Protein AF-A0A158B2H5-F1 (afdb_monomer_lite)

Structure (mmCIF, N/CA/C/O backbone):
data_AF-A0A158B2H5-F1
#
_entry.id   AF-A0A158B2H5-F1
#
loop_
_atom_site.group_PDB
_atom_site.id
_atom_site.type_symbol
_atom_site.label_atom_id
_atom_site.label_alt_id
_atom_site.label_comp_id
_atom_site.label_asym_id
_atom_site.label_entity_id
_atom_site.label_seq_id
_atom_site.pdbx_PDB_ins_code
_atom_site.Cartn_x
_atom_site.Cartn_y
_atom_site.Cartn_z
_atom_site.occupancy
_atom_site.B_iso_or_equiv
_atom_site.auth_seq_id
_atom_site.auth_comp_id
_atom_site.auth_asym_id
_atom_site.auth_atom_id
_atom_site.pdbx_PDB_model_num
ATOM 1 N N . MET A 1 1 ? -3.616 9.353 -4.720 1.00 49.38 1 MET A N 1
ATOM 2 C CA . MET A 1 1 ? -3.051 8.088 -5.243 1.00 49.38 1 MET A CA 1
ATOM 3 C C . MET A 1 1 ? -3.270 6.898 -4.302 1.00 49.38 1 MET A C 1
ATOM 5 O O . MET A 1 1 ? -3.459 5.815 -4.822 1.00 49.38 1 MET A O 1
ATOM 9 N N . LEU A 1 2 ? -3.367 7.074 -2.972 1.00 50.72 2 LEU A N 1
ATOM 10 C CA . LEU A 1 2 ? -3.821 6.015 -2.035 1.00 50.72 2 LEU A CA 1
ATOM 11 C C . LEU A 1 2 ? -5.229 6.236 -1.451 1.00 50.72 2 LEU A C 1
ATOM 13 O O . LEU A 1 2 ? -5.888 5.281 -1.073 1.00 50.72 2 LEU A O 1
ATOM 17 N N . MET A 1 3 ? -5.760 7.462 -1.521 1.00 44.81 3 MET A N 1
ATOM 18 C CA 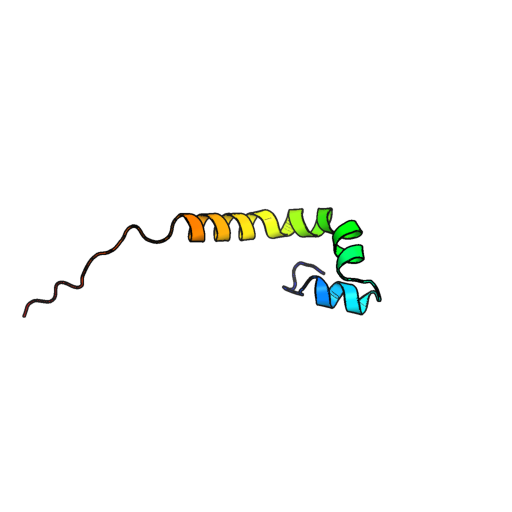. MET A 1 3 ? -7.150 7.788 -1.144 1.00 44.81 3 MET A CA 1
ATOM 19 C C . MET A 1 3 ? -8.232 7.221 -2.091 1.00 44.81 3 MET A C 1
ATOM 21 O O . MET A 1 3 ? -9.400 7.556 -1.952 1.00 44.81 3 MET A O 1
ATOM 25 N N . ALA A 1 4 ? -7.860 6.416 -3.092 1.00 52.44 4 ALA A N 1
ATOM 26 C CA . ALA A 1 4 ? -8.778 5.905 -4.118 1.00 52.44 4 ALA A CA 1
ATOM 27 C C . ALA A 1 4 ? -9.035 4.388 -4.018 1.00 52.44 4 ALA A C 1
ATOM 29 O O . ALA A 1 4 ? -9.634 3.825 -4.928 1.00 52.44 4 ALA A O 1
ATOM 30 N N . GLY A 1 5 ? -8.536 3.708 -2.975 1.00 58.41 5 GLY A N 1
ATOM 31 C CA . GLY A 1 5 ? -8.656 2.247 -2.860 1.00 58.41 5 GLY A CA 1
ATOM 32 C C . GLY A 1 5 ? -7.906 1.474 -3.955 1.00 58.41 5 GLY A C 1
ATOM 33 O O . GLY A 1 5 ? -8.205 0.312 -4.217 1.00 58.41 5 GLY A O 1
ATOM 34 N N . MET A 1 6 ? -6.945 2.111 -4.633 1.00 66.88 6 MET A N 1
ATOM 35 C CA . MET A 1 6 ? -6.123 1.429 -5.632 1.00 66.88 6 MET A CA 1
ATOM 36 C C . MET A 1 6 ? -5.119 0.508 -4.948 1.00 66.88 6 MET A C 1
ATOM 38 O O . MET A 1 6 ? -4.382 0.925 -4.055 1.00 66.88 6 MET A O 1
ATOM 42 N N . THR A 1 7 ? -5.052 -0.738 -5.413 1.00 75.06 7 THR A N 1
ATOM 43 C CA . THR A 1 7 ? -4.111 -1.720 -4.880 1.00 75.06 7 THR A CA 1
ATOM 44 C C . THR A 1 7 ? -2.664 -1.290 -5.172 1.00 75.06 7 THR A C 1
ATOM 46 O O . THR A 1 7 ? -2.357 -0.879 -6.297 1.00 75.06 7 THR A O 1
ATOM 49 N N . PRO A 1 8 ? -1.729 -1.420 -4.209 1.00 74.00 8 PRO A N 1
ATOM 50 C CA . PRO A 1 8 ? -0.315 -1.075 -4.407 1.00 74.00 8 PRO A CA 1
ATOM 51 C C . PRO A 1 8 ? 0.317 -1.756 -5.629 1.00 74.00 8 PRO A C 1
ATOM 53 O O . PRO A 1 8 ? 1.165 -1.178 -6.306 1.00 74.00 8 PRO A O 1
ATOM 56 N N . ALA A 1 9 ? -0.146 -2.964 -5.963 1.00 78.38 9 ALA A N 1
ATOM 57 C CA . ALA A 1 9 ? 0.286 -3.696 -7.147 1.00 78.38 9 ALA A CA 1
ATOM 58 C C . ALA A 1 9 ? -0.137 -3.023 -8.465 1.00 78.38 9 ALA A C 1
ATOM 60 O O . ALA A 1 9 ? 0.632 -3.029 -9.425 1.00 78.38 9 ALA A O 1
ATOM 61 N N . PHE A 1 10 ? -1.326 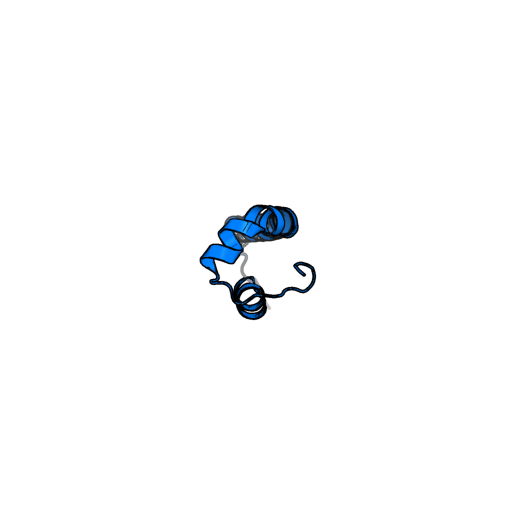-2.415 -8.527 1.00 79.56 10 PHE A N 1
ATOM 62 C CA . PHE A 1 10 ? -1.765 -1.652 -9.695 1.00 79.56 10 PHE A CA 1
ATOM 63 C C . PHE A 1 10 ? -0.906 -0.396 -9.881 1.00 79.56 10 PHE A C 1
ATOM 65 O O . PHE A 1 10 ? -0.392 -0.156 -10.971 1.00 79.56 10 PHE A O 1
ATOM 72 N N . CYS A 1 11 ? -0.660 0.345 -8.799 1.00 80.19 11 CYS A N 1
ATOM 73 C CA . CYS A 1 11 ? 0.196 1.532 -8.818 1.00 80.19 11 CYS A CA 1
ATOM 74 C C . CYS A 1 11 ? 1.632 1.206 -9.259 1.00 80.19 11 CYS A C 1
ATOM 76 O O . CYS A 1 11 ? 2.191 1.916 -10.094 1.00 80.19 11 CYS A O 1
ATOM 78 N N . ALA A 1 12 ? 2.203 0.101 -8.768 1.00 84.81 12 ALA A N 1
ATOM 79 C CA . ALA A 1 12 ? 3.527 -0.363 -9.179 1.00 84.81 12 ALA A CA 1
ATOM 80 C C . ALA A 1 12 ? 3.600 -0.623 -10.694 1.00 84.81 12 ALA A C 1
ATOM 82 O O . ALA A 1 12 ? 4.523 -0.155 -11.361 1.00 84.81 12 ALA A O 1
ATOM 83 N N . ARG A 1 13 ? 2.579 -1.288 -11.257 1.00 83.38 13 ARG A N 1
ATOM 84 C CA . ARG A 1 13 ? 2.495 -1.574 -12.700 1.00 83.38 13 ARG A CA 1
ATOM 85 C C . ARG A 1 13 ? 2.389 -0.304 -13.541 1.00 83.38 13 ARG A C 1
ATOM 87 O O . ARG A 1 13 ? 3.041 -0.232 -14.577 1.00 83.38 13 ARG A O 1
ATOM 94 N N . GLN A 1 14 ? 1.648 0.707 -13.087 1.00 85.12 14 GLN A N 1
ATOM 95 C CA . GLN A 1 14 ? 1.532 1.975 -13.818 1.00 85.12 14 GLN A CA 1
ATOM 96 C C . GLN A 1 14 ? 2.813 2.809 -13.797 1.00 85.12 14 GLN A C 1
ATOM 98 O O . GLN A 1 14 ? 3.058 3.569 -14.729 1.00 85.12 14 GLN A O 1
ATOM 103 N N . LEU A 1 15 ? 3.644 2.643 -12.770 1.00 82.62 15 LEU A N 1
ATOM 104 C CA . LEU A 1 15 ? 4.956 3.280 -12.688 1.00 82.62 15 LEU A CA 1
ATOM 105 C C . LEU A 1 15 ? 6.051 2.467 -13.397 1.00 82.62 15 LEU A C 1
ATOM 107 O O . LEU A 1 15 ? 7.177 2.934 -13.500 1.00 82.62 15 LEU A O 1
ATOM 111 N N . GLY A 1 16 ? 5.740 1.265 -13.898 1.00 86.56 16 GLY A N 1
ATOM 112 C CA . GLY A 1 16 ? 6.716 0.369 -14.526 1.00 86.56 16 GLY A CA 1
ATOM 113 C C . GLY A 1 16 ? 7.673 -0.289 -13.528 1.00 86.56 16 GLY A C 1
ATOM 114 O O . GLY A 1 16 ? 8.749 -0.744 -13.905 1.00 86.56 16 GLY A O 1
ATOM 115 N N . HIS A 1 17 ? 7.308 -0.311 -12.246 1.00 83.75 17 HIS A N 1
ATOM 116 C CA . HIS A 1 17 ? 8.130 -0.827 -11.158 1.00 83.75 17 HIS A CA 1
ATOM 117 C C . HIS A 1 17 ? 7.603 -2.192 -10.694 1.00 83.75 17 HIS A C 1
ATOM 119 O O . HIS A 1 17 ? 6.413 -2.498 -10.801 1.00 83.75 17 HIS A O 1
ATOM 125 N N . THR A 1 18 ? 8.478 -3.024 -10.125 1.00 87.62 18 THR A N 1
ATOM 126 C CA . THR A 1 18 ? 8.022 -4.213 -9.396 1.00 87.62 18 THR A CA 1
ATOM 127 C C . THR A 1 18 ? 7.293 -3.792 -8.119 1.00 87.62 18 THR A C 1
ATOM 129 O O . THR A 1 18 ? 7.601 -2.759 -7.520 1.00 87.62 18 THR A O 1
ATOM 132 N N . VAL A 1 19 ? 6.332 -4.609 -7.676 1.00 82.81 19 VAL A N 1
ATOM 133 C CA . VAL A 1 19 ? 5.579 -4.360 -6.432 1.00 82.81 19 VAL A CA 1
ATOM 134 C C . VAL A 1 19 ? 6.521 -4.257 -5.233 1.00 82.81 19 VA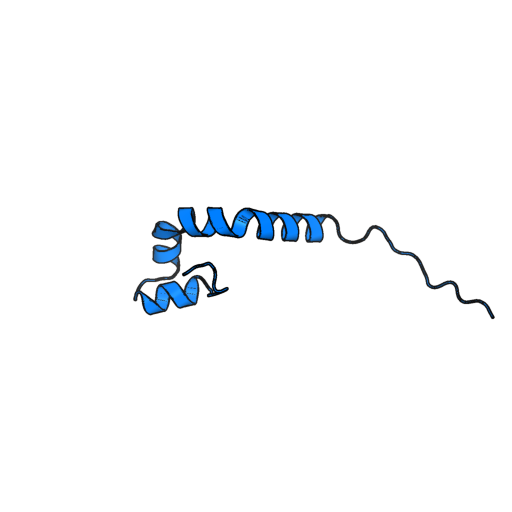L A C 1
ATOM 136 O O . VAL A 1 19 ? 6.330 -3.405 -4.372 1.00 82.81 19 VAL A O 1
ATOM 139 N N . GLU A 1 20 ? 7.582 -5.066 -5.219 1.00 85.56 20 GLU A N 1
ATOM 140 C CA . GLU A 1 20 ? 8.612 -5.009 -4.186 1.00 85.56 20 GLU A CA 1
ATOM 141 C C . GLU A 1 20 ? 9.299 -3.640 -4.140 1.00 85.56 20 GLU A C 1
ATOM 143 O O . GLU A 1 20 ? 9.380 -3.033 -3.074 1.00 85.56 20 GLU A O 1
ATOM 148 N N . MET A 1 21 ? 9.755 -3.112 -5.280 1.00 87.94 21 MET A N 1
ATOM 149 C CA . MET A 1 21 ? 10.423 -1.811 -5.304 1.00 87.94 21 MET A CA 1
ATOM 150 C C . MET A 1 21 ? 9.462 -0.681 -4.925 1.00 87.94 21 MET A C 1
ATOM 152 O O . MET A 1 21 ? 9.821 0.203 -4.149 1.00 87.94 21 MET A O 1
ATOM 156 N N . PHE A 1 22 ? 8.213 -0.760 -5.389 1.00 85.81 22 PHE A N 1
ATOM 157 C CA . PHE A 1 22 ? 7.169 0.188 -5.017 1.00 85.81 22 PHE A CA 1
ATOM 158 C C . PHE A 1 22 ? 6.930 0.212 -3.502 1.00 85.81 22 PHE A C 1
ATOM 160 O O . PHE A 1 22 ? 6.944 1.282 -2.900 1.00 85.81 22 PHE A O 1
ATOM 167 N N . LEU A 1 23 ? 6.778 -0.950 -2.862 1.00 81.62 23 LEU A N 1
ATOM 168 C CA . LEU A 1 23 ? 6.605 -1.021 -1.412 1.00 81.62 23 LEU A CA 1
ATOM 169 C C . LEU A 1 23 ? 7.858 -0.540 -0.674 1.00 81.62 23 LEU A C 1
ATOM 171 O O . LEU A 1 23 ? 7.738 0.245 0.255 1.00 81.62 23 LEU A O 1
ATOM 175 N N . ARG A 1 24 ? 9.069 -0.890 -1.115 1.00 84.19 24 ARG A N 1
ATOM 176 C CA . ARG A 1 24 ? 10.304 -0.402 -0.469 1.00 84.19 24 ARG A CA 1
ATOM 177 C C . ARG A 1 24 ? 10.422 1.123 -0.483 1.00 84.19 24 ARG A C 1
ATOM 179 O O . ARG A 1 24 ? 10.874 1.704 0.499 1.00 84.19 24 ARG A O 1
ATOM 186 N N . THR A 1 25 ? 10.030 1.771 -1.578 1.00 81.50 25 THR A N 1
ATOM 187 C CA . THR A 1 25 ? 10.143 3.229 -1.731 1.00 81.50 25 THR A CA 1
ATOM 188 C C . THR A 1 25 ? 8.964 3.980 -1.113 1.00 81.50 25 THR A C 1
ATOM 190 O O . THR A 1 25 ? 9.152 5.062 -0.556 1.00 81.50 25 THR A O 1
ATOM 193 N N . TYR A 1 26 ? 7.754 3.420 -1.189 1.00 79.44 26 TYR A N 1
ATOM 194 C CA . TYR A 1 26 ? 6.521 4.123 -0.834 1.00 79.44 26 TYR A CA 1
ATOM 195 C C . TYR A 1 26 ? 5.814 3.593 0.420 1.00 79.44 26 TYR A C 1
ATOM 197 O O . TYR A 1 26 ? 4.860 4.241 0.849 1.00 79.44 26 TYR A O 1
ATOM 205 N N . ALA A 1 27 ? 6.284 2.509 1.058 1.00 77.25 27 ALA A N 1
ATOM 206 C CA . ALA A 1 27 ? 5.685 1.947 2.281 1.00 77.25 27 ALA A CA 1
ATOM 207 C C . ALA A 1 27 ? 5.438 3.014 3.349 1.00 77.25 27 ALA A C 1
ATOM 209 O O . ALA A 1 27 ? 4.316 3.153 3.812 1.00 77.25 27 ALA A O 1
ATOM 210 N N . LYS A 1 28 ? 6.419 3.892 3.608 1.00 73.81 28 LYS A N 1
ATOM 211 C CA . LYS A 1 28 ? 6.291 4.999 4.576 1.00 73.81 28 LYS A CA 1
ATOM 212 C C . LYS A 1 28 ? 5.018 5.844 4.395 1.00 73.81 28 LYS A C 1
ATOM 214 O O . LYS A 1 28 ? 4.462 6.335 5.372 1.00 73.81 28 LYS A O 1
ATOM 219 N N . TRP A 1 29 ? 4.579 6.041 3.154 1.00 72.12 29 TRP A N 1
ATOM 220 C CA . TRP A 1 29 ? 3.403 6.847 2.813 1.00 72.12 29 TRP A CA 1
ATOM 221 C C . TRP A 1 29 ? 2.124 6.004 2.668 1.00 72.12 29 TRP A C 1
ATOM 223 O O . TRP A 1 29 ? 1.022 6.533 2.800 1.00 72.12 29 TRP A O 1
ATOM 233 N N . ILE A 1 30 ? 2.269 4.702 2.405 1.00 70.00 30 ILE A N 1
ATOM 234 C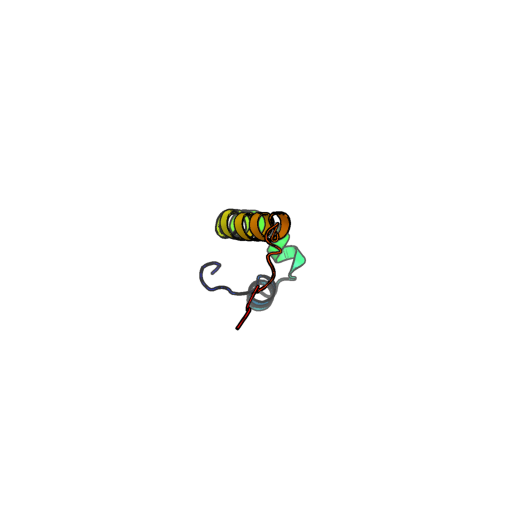 CA . ILE A 1 30 ? 1.180 3.716 2.345 1.00 70.00 30 ILE A CA 1
ATOM 235 C C . ILE A 1 30 ? 0.704 3.370 3.758 1.00 70.00 30 ILE A C 1
ATOM 237 O O . ILE A 1 30 ? -0.499 3.429 4.009 1.00 70.00 30 ILE A O 1
ATOM 241 N N . ASP A 1 31 ? 1.639 3.092 4.668 1.00 65.44 31 ASP A N 1
ATOM 242 C CA . ASP A 1 31 ? 1.376 2.745 6.066 1.00 65.44 31 ASP A CA 1
ATOM 243 C C . ASP A 1 31 ? 0.670 3.899 6.784 1.00 65.44 31 ASP A C 1
ATOM 245 O O . ASP A 1 31 ? -0.416 3.728 7.325 1.00 65.44 31 ASP A O 1
ATOM 249 N N . GLY A 1 32 ? 1.213 5.118 6.700 1.00 65.06 32 GLY A N 1
ATOM 250 C CA . GLY A 1 32 ? 0.700 6.263 7.462 1.00 65.06 32 GLY A CA 1
ATOM 251 C C . GLY A 1 32 ? -0.728 6.718 7.125 1.00 65.06 32 GLY A C 1
ATOM 252 O O . GLY A 1 32 ? -1.303 7.468 7.903 1.00 65.06 32 GLY A O 1
ATOM 253 N N . SER A 1 33 ? -1.305 6.302 5.991 1.00 63.28 33 SER A N 1
ATOM 254 C CA . SER A 1 33 ? -2.674 6.687 5.592 1.00 63.28 33 SER A CA 1
ATOM 255 C C . SER A 1 33 ? -3.725 5.594 5.795 1.00 63.28 33 SER A C 1
ATOM 257 O O . SER A 1 33 ? -4.915 5.899 5.800 1.00 63.28 33 SER A O 1
ATOM 259 N N . GLN A 1 34 ? -3.306 4.337 5.959 1.00 64.06 34 GLN A N 1
ATOM 260 C CA . GLN A 1 34 ? -4.206 3.185 6.104 1.00 64.06 34 GLN A CA 1
ATOM 261 C C . GLN A 1 34 ? -4.092 2.504 7.473 1.00 64.06 34 GLN A C 1
ATOM 263 O O . GLN A 1 34 ? -4.942 1.678 7.795 1.00 64.06 34 GLN A O 1
ATOM 268 N N . ASN A 1 35 ? -3.106 2.882 8.297 1.00 68.50 35 ASN A N 1
ATOM 269 C CA . ASN A 1 35 ? -2.828 2.229 9.577 1.00 68.50 35 ASN A CA 1
ATOM 270 C C . ASN A 1 35 ? -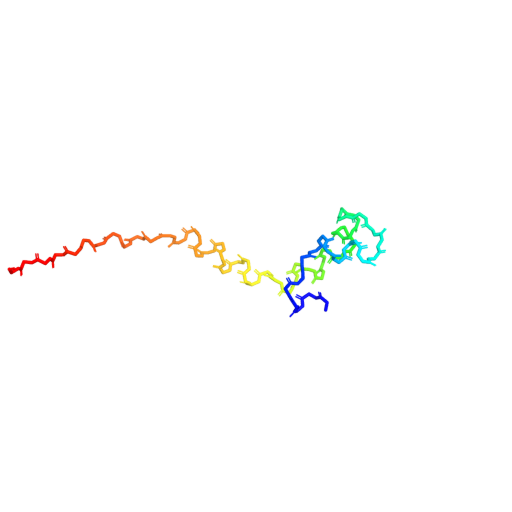4.044 2.169 10.509 1.00 68.50 35 ASN A C 1
ATOM 272 O O . ASN A 1 35 ? -4.292 1.132 11.109 1.00 68.50 35 ASN A O 1
ATOM 276 N N . ASP A 1 36 ? -4.822 3.249 10.603 1.00 67.00 36 ASP A N 1
ATOM 277 C CA . ASP A 1 36 ? -5.965 3.318 11.522 1.00 67.00 36 ASP A CA 1
ATOM 278 C C . ASP A 1 36 ? -7.106 2.379 11.093 1.00 67.00 36 ASP A C 1
ATOM 280 O O . ASP A 1 36 ? -7.758 1.757 11.930 1.00 67.00 36 ASP A O 1
ATOM 284 N N . MET A 1 37 ? -7.328 2.225 9.782 1.00 68.31 37 MET A N 1
ATOM 285 C CA . MET A 1 37 ? -8.349 1.317 9.239 1.00 68.31 37 MET A CA 1
ATOM 286 C C . MET A 1 37 ? -7.915 -0.150 9.327 1.00 68.31 37 MET A C 1
ATOM 288 O O . MET A 1 37 ? -8.729 -1.018 9.650 1.00 68.31 37 MET A O 1
ATOM 292 N N . GLU A 1 38 ? -6.636 -0.429 9.074 1.00 73.00 38 GLU A N 1
ATOM 293 C CA . GLU A 1 38 ? -6.051 -1.762 9.246 1.00 73.00 38 GLU A CA 1
ATOM 294 C C . GLU A 1 38 ? -6.038 -2.163 10.726 1.00 73.00 38 GLU A C 1
ATOM 296 O O . GLU A 1 38 ? -6.405 -3.288 11.055 1.00 73.00 38 GLU A O 1
ATOM 301 N N . MET A 1 39 ? -5.719 -1.235 11.636 1.00 75.75 39 MET A N 1
ATOM 302 C CA . MET A 1 39 ? -5.775 -1.458 13.082 1.00 75.75 39 MET A CA 1
ATOM 303 C C . MET A 1 39 ? -7.211 -1.693 13.555 1.00 75.75 39 MET A C 1
ATOM 305 O O . MET A 1 39 ? -7.439 -2.649 14.286 1.00 75.75 39 MET A O 1
ATOM 309 N N . ALA A 1 40 ? -8.196 -0.931 13.071 1.00 75.31 40 ALA A N 1
ATOM 310 C CA . ALA A 1 40 ? -9.609 -1.187 13.367 1.00 75.31 40 ALA A CA 1
ATOM 311 C C . ALA A 1 40 ? -10.090 -2.548 12.827 1.00 75.31 40 ALA A C 1
ATOM 313 O O . ALA A 1 40 ? -10.874 -3.243 13.474 1.00 75.31 40 ALA A O 1
ATOM 314 N N . THR A 1 41 ? -9.605 -2.962 11.653 1.00 77.62 41 THR A N 1
ATOM 315 C CA . THR A 1 41 ? -9.910 -4.279 11.072 1.00 77.62 41 THR A CA 1
ATOM 316 C C . THR A 1 41 ? -9.262 -5.403 11.877 1.00 77.62 41 THR A C 1
ATOM 318 O O . THR A 1 41 ? -9.912 -6.412 12.153 1.00 77.62 41 THR A O 1
ATOM 321 N N . LEU A 1 42 ? -8.008 -5.215 12.297 1.00 79.69 42 LEU A N 1
ATOM 322 C CA . LEU A 1 42 ? -7.273 -6.125 13.169 1.00 79.69 42 LEU A CA 1
ATOM 323 C C . LEU A 1 42 ? -7.973 -6.254 14.525 1.00 79.69 42 LEU A C 1
ATOM 325 O O . LEU A 1 42 ? -8.222 -7.368 14.971 1.00 79.69 42 LEU A O 1
ATOM 329 N N . GLU A 1 43 ? -8.349 -5.138 15.149 1.00 81.44 43 GLU A N 1
ATOM 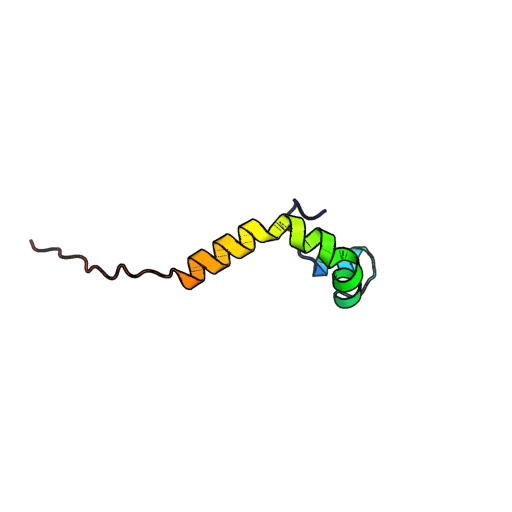330 C CA . GLU A 1 43 ? -9.120 -5.114 16.390 1.00 81.44 43 GLU A CA 1
ATOM 331 C C . GLU A 1 43 ? -10.452 -5.838 16.210 1.00 81.44 43 GLU A C 1
ATOM 333 O O . GLU A 1 43 ? -10.750 -6.740 16.981 1.00 81.44 43 GLU A O 1
ATOM 338 N N . ASN A 1 44 ? -11.225 -5.561 15.160 1.00 80.31 44 ASN A N 1
ATOM 339 C CA . ASN A 1 44 ? -12.479 -6.272 14.901 1.00 80.31 44 ASN A CA 1
ATOM 340 C C . ASN A 1 44 ? -12.280 -7.786 14.675 1.00 80.31 44 ASN A C 1
ATOM 342 O O . ASN A 1 44 ? -13.083 -8.591 15.142 1.00 80.31 44 ASN A O 1
ATOM 346 N N . ALA A 1 45 ? -11.202 -8.189 13.995 1.00 78.31 45 ALA A N 1
ATOM 347 C CA . ALA A 1 45 ? -10.861 -9.596 13.788 1.00 78.31 45 ALA A CA 1
ATOM 348 C C . ALA A 1 45 ? -10.417 -10.290 15.088 1.00 78.31 45 ALA A C 1
ATOM 350 O O . ALA A 1 45 ? -10.769 -11.446 15.323 1.00 78.31 45 ALA A O 1
ATOM 351 N N . LEU A 1 46 ? -9.681 -9.581 15.948 1.00 78.19 46 LEU A N 1
ATOM 352 C CA . LEU A 1 46 ? -9.253 -10.052 17.267 1.00 78.19 46 LEU A CA 1
ATOM 353 C C . LEU A 1 46 ? -10.408 -10.064 18.282 1.00 78.19 46 LEU A C 1
ATOM 355 O O . LEU A 1 46 ? -10.425 -10.904 19.177 1.00 78.19 46 LEU A O 1
ATOM 359 N N . THR A 1 47 ? -11.387 -9.171 18.121 1.00 73.19 47 THR A N 1
ATOM 360 C CA . THR A 1 47 ? -12.566 -9.016 18.993 1.00 73.19 47 THR A CA 1
ATOM 361 C C . THR A 1 47 ? -13.798 -9.759 18.456 1.00 73.19 47 THR A C 1
ATOM 363 O O . THR A 1 47 ? -14.924 -9.449 18.846 1.00 73.19 47 THR A O 1
ATOM 366 N N . GLY A 1 48 ? -13.608 -10.748 17.567 1.00 61.03 48 GLY A N 1
ATOM 367 C CA . GLY A 1 48 ? -14.678 -11.615 17.057 1.00 61.03 48 GLY A CA 1
ATOM 368 C C . GLY A 1 48 ? -15.615 -12.126 18.170 1.00 61.03 48 GLY A C 1
ATOM 369 O O . GLY A 1 48 ? -15.202 -12.280 19.322 1.00 61.03 48 GLY A O 1
ATOM 370 N N . PRO A 1 49 ? -16.904 -12.349 17.866 1.00 53.41 49 PRO A N 1
ATOM 371 C CA . PRO A 1 49 ? -17.989 -12.124 18.812 1.00 53.41 49 PRO A CA 1
ATOM 372 C C . PRO A 1 49 ? -17.955 -13.098 19.993 1.00 53.41 49 PRO A C 1
ATOM 374 O O . PRO A 1 49 ? -18.216 -14.288 19.838 1.00 53.41 49 PRO A O 1
ATOM 377 N N . LEU A 1 50 ? -17.794 -12.570 21.210 1.00 55.38 50 LEU A N 1
ATOM 378 C CA . LEU A 1 50 ? -18.200 -13.274 22.435 1.00 55.38 50 LEU A CA 1
ATOM 379 C C . LEU A 1 50 ? -19.731 -13.325 22.619 1.00 55.38 50 LEU A C 1
ATOM 381 O O . LEU A 1 50 ? -20.214 -13.700 23.683 1.00 55.38 50 LEU A O 1
ATOM 385 N N . THR A 1 51 ? -20.529 -13.007 21.598 1.00 49.06 51 THR A N 1
ATOM 386 C CA . THR A 1 51 ? -21.993 -13.091 21.658 1.00 49.06 51 THR A CA 1
ATOM 387 C C . THR A 1 51 ? -22.523 -14.224 20.785 1.00 49.06 51 THR A C 1
ATOM 389 O O . THR A 1 51 ? -23.272 -14.048 19.829 1.00 49.06 51 THR A O 1
ATOM 392 N N . SER A 1 52 ? -22.208 -15.448 21.202 1.00 56.34 52 SER A N 1
ATOM 393 C CA . SER A 1 52 ? -23.200 -16.514 21.097 1.00 56.34 52 SER A CA 1
ATOM 394 C C . SER A 1 52 ? -24.398 -16.124 21.970 1.00 56.34 52 SER A C 1
ATOM 396 O O . SER A 1 52 ? -24.295 -16.160 23.194 1.00 56.34 52 SER A O 1
ATOM 398 N N . SER A 1 53 ? -25.549 -15.803 21.379 1.00 46.56 53 SER A N 1
ATOM 399 C CA . SER A 1 53 ? -26.821 -15.969 22.088 1.00 46.56 53 SER A CA 1
ATOM 400 C C . SER A 1 53 ? -27.937 -16.377 21.129 1.00 46.56 53 SER A C 1
ATOM 402 O O . SER A 1 53 ? -28.433 -15.588 20.331 1.00 46.56 53 SER A O 1
ATOM 404 N N . ARG A 1 54 ? -28.258 -17.674 21.212 1.00 51.66 54 ARG A N 1
ATOM 405 C CA . ARG A 1 54 ? -29.438 -18.399 20.708 1.00 51.66 54 ARG A CA 1
ATOM 406 C C . ARG A 1 54 ? -30.671 -17.518 20.442 1.00 51.66 54 ARG A C 1
ATOM 408 O O . ARG A 1 54 ? -31.079 -16.798 21.353 1.00 51.66 54 ARG A O 1
ATOM 415 N N . PRO A 1 55 ? -31.400 -17.706 19.322 1.00 51.31 55 PRO A N 1
ATOM 416 C CA . PRO A 1 55 ? -32.794 -17.297 19.283 1.00 51.31 55 PRO A CA 1
ATOM 417 C C . PRO A 1 55 ? -33.594 -18.261 20.170 1.00 51.31 55 PRO A C 1
ATOM 419 O O . PRO A 1 55 ? -33.853 -19.409 19.812 1.00 51.31 55 PRO A O 1
ATOM 422 N N . ALA A 1 56 ? -33.952 -17.807 21.369 1.00 60.81 56 ALA A N 1
ATOM 423 C CA . ALA A 1 56 ? -35.072 -18.376 22.101 1.00 60.81 56 ALA A CA 1
ATOM 424 C C . ALA A 1 56 ? -36.350 -17.848 21.441 1.00 60.81 56 ALA A C 1
ATOM 426 O O . ALA A 1 56 ? -36.720 -16.698 21.662 1.00 60.81 56 ALA A O 1
ATOM 427 N N . ILE A 1 57 ? -37.009 -18.669 20.624 1.00 62.81 57 ILE A N 1
ATOM 428 C CA . ILE A 1 57 ? -38.408 -18.435 20.265 1.00 62.81 57 ILE A CA 1
ATOM 429 C C . ILE A 1 57 ? -39.239 -19.638 20.710 1.00 62.81 57 ILE A C 1
ATOM 431 O O . ILE A 1 57 ? -39.145 -20.735 20.170 1.00 62.81 57 ILE A O 1
ATOM 435 N N . HIS A 1 58 ? -39.995 -19.405 21.779 1.00 47.97 58 HIS A N 1
ATOM 436 C CA . HIS A 1 58 ? -41.136 -20.194 22.216 1.00 47.97 58 HIS A CA 1
ATOM 437 C C . HIS A 1 58 ? -42.396 -19.407 21.841 1.00 47.97 58 HIS A C 1
ATOM 439 O O . HIS A 1 58 ? -42.594 -18.300 22.348 1.00 47.97 58 HIS A O 1
ATOM 445 N N . SER A 1 59 ? -43.218 -19.973 20.960 1.00 57.94 59 SER A N 1
ATOM 446 C CA . SER A 1 59 ? -44.692 -19.961 20.980 1.00 57.94 59 SER A CA 1
ATOM 447 C C . SER A 1 59 ? -45.206 -20.921 19.921 1.00 57.94 59 SER A C 1
ATOM 449 O O . SER A 1 59 ? -44.684 -20.850 18.787 1.00 57.94 59 SER A O 1
#

Foldseek 3Di:
DLVPVDDLCVVCVVVVHHSVVSCVVCVVVNCVPCVVVVVVVVVCVVCPDPDPDDPPDDD

Sequence (59 aa):
MLMAGMTPAFCARQLGHTVEMFLRTYAKWIDGSQNDMEMATLENALTGPLTSSRPAIHS

Secondary structure (DSSP, 8-state):
--TT---HHHHHHHTT--HHHHHHHHHHHHHHHHHHHHHHHHHHHHT------------

Radius of gyration: 19.34 Å; chains: 1; bounding box: 55×28×37 Å

Organism: NCBI:txid1777140

pLDDT: mean 70.41, std 12.55, range [44.81, 87.94]